Protein AF-A0A4V3RRX5-F1 (afdb_monomer_lite)

pLDDT: mean 71.81, std 8.79, range [48.69, 84.38]

Sequence (105 aa):
MNKEEVLKKARKEGNKEYEKEERGRYSVFLSVVVLIGLQCVLLFLRDHGMDWEATLFGQGVLTVVWCGWPLCQFIRTRNKENLLLVVFGLAAWGIPLLSTFMKGR

Structure (mmCIF, N/CA/C/O backbone):
data_AF-A0A4V3RRX5-F1
#
_entry.id   AF-A0A4V3RRX5-F1
#
loop_
_atom_site.group_PDB
_atom_site.id
_atom_site.type_symbol
_atom_site.label_atom_id
_atom_site.label_alt_id
_atom_site.label_comp_id
_atom_site.label_asym_id
_atom_site.label_entity_id
_atom_site.label_seq_id
_atom_site.pdbx_PDB_ins_code
_atom_site.Cartn_x
_atom_site.Cartn_y
_atom_site.Cartn_z
_atom_site.occupancy
_atom_site.B_iso_or_equiv
_atom_site.auth_seq_id
_atom_site.auth_comp_id
_atom_site.auth_asym_id
_atom_site.auth_atom_id
_atom_site.pdbx_PDB_model_num
ATOM 1 N N . MET A 1 1 ? -31.681 -17.438 17.221 1.00 53.03 1 MET A N 1
ATOM 2 C CA . MET A 1 1 ? -31.849 -16.056 16.725 1.00 53.03 1 MET A CA 1
ATOM 3 C C . MET A 1 1 ? -30.932 -15.893 15.528 1.00 53.03 1 MET A C 1
ATOM 5 O O . MET A 1 1 ? -29.732 -16.100 15.680 1.00 53.03 1 MET A O 1
ATOM 9 N N . ASN A 1 2 ? -31.494 -15.686 14.336 1.00 62.62 2 ASN A N 1
ATOM 10 C CA . ASN A 1 2 ? -30.733 -15.766 13.090 1.00 62.62 2 ASN A CA 1
ATOM 11 C C . ASN A 1 2 ? -29.938 -14.464 12.874 1.00 62.62 2 ASN A C 1
ATOM 13 O O . ASN A 1 2 ? -30.445 -13.380 13.161 1.00 62.62 2 ASN A O 1
ATOM 17 N N . LYS A 1 3 ? -28.687 -14.545 12.403 1.00 59.09 3 LYS A N 1
ATOM 18 C CA . LYS A 1 3 ? -27.760 -13.390 12.319 1.00 59.09 3 LYS A CA 1
ATOM 19 C C . LYS A 1 3 ? -28.349 -12.226 11.502 1.00 59.09 3 LYS A C 1
ATOM 21 O O . LYS A 1 3 ? -28.143 -11.062 11.833 1.00 59.09 3 LYS A O 1
ATOM 26 N N . GLU A 1 4 ? -29.152 -12.551 10.492 1.00 63.03 4 GLU A N 1
ATOM 27 C CA . GLU A 1 4 ? -29.872 -11.595 9.643 1.00 63.03 4 GLU A CA 1
ATOM 28 C C . GLU A 1 4 ? -31.002 -10.839 10.360 1.00 63.03 4 GLU A C 1
ATOM 30 O O . GLU A 1 4 ? -31.277 -9.685 10.030 1.00 63.03 4 GLU A O 1
ATOM 35 N N . GLU A 1 5 ? -31.647 -11.443 11.361 1.00 66.94 5 GLU A N 1
ATOM 36 C CA . GLU A 1 5 ? -32.707 -10.781 12.131 1.00 66.94 5 GLU A CA 1
ATOM 37 C C . GLU A 1 5 ? -32.132 -9.742 13.092 1.00 66.94 5 GLU A C 1
ATOM 39 O O . GLU A 1 5 ? -3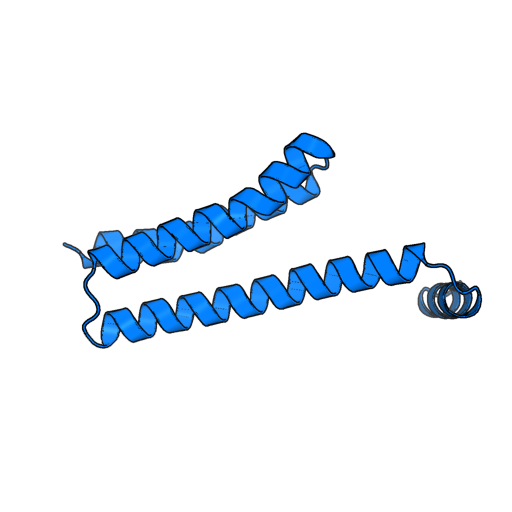2.699 -8.661 13.245 1.00 66.94 5 GLU A O 1
ATOM 44 N N . VAL A 1 6 ? -30.968 -10.033 13.682 1.00 64.81 6 VAL A N 1
ATOM 45 C CA . VAL A 1 6 ? -30.222 -9.083 14.522 1.00 64.81 6 VAL A CA 1
ATOM 46 C C . VAL A 1 6 ? -29.753 -7.891 13.684 1.00 64.81 6 VAL A C 1
ATOM 48 O O . VAL A 1 6 ? -29.929 -6.743 14.089 1.00 64.81 6 VAL A O 1
ATOM 51 N N . LEU A 1 7 ? -29.258 -8.160 12.471 1.00 58.81 7 LEU A N 1
ATOM 52 C CA . LEU A 1 7 ? -28.843 -7.140 11.503 1.00 58.81 7 LEU A CA 1
ATOM 53 C C . LEU A 1 7 ? -30.010 -6.251 11.048 1.00 58.81 7 LEU A C 1
ATOM 55 O O . LEU A 1 7 ? -29.869 -5.028 10.983 1.00 58.81 7 LEU A O 1
ATOM 59 N N . LYS A 1 8 ? -31.189 -6.832 10.784 1.00 66.19 8 LYS A N 1
ATOM 60 C CA . LYS A 1 8 ? -32.394 -6.056 10.443 1.00 66.19 8 LYS A CA 1
ATOM 61 C C . LYS A 1 8 ? -32.874 -5.187 11.603 1.00 66.19 8 LYS A C 1
ATOM 63 O O . LYS A 1 8 ? -33.339 -4.077 11.354 1.00 66.19 8 LYS A O 1
ATOM 68 N N . LYS A 1 9 ? -32.761 -5.661 12.848 1.00 65.62 9 LYS A N 1
ATOM 69 C CA . LYS A 1 9 ? -33.177 -4.911 14.044 1.00 65.62 9 LYS A CA 1
ATOM 70 C C . LYS A 1 9 ? -32.254 -3.717 14.317 1.00 65.62 9 LYS A C 1
ATOM 72 O O . LYS A 1 9 ? -32.747 -2.603 14.449 1.00 65.62 9 LYS A O 1
ATOM 77 N N . ALA A 1 10 ? -30.935 -3.920 14.250 1.00 59.69 10 ALA A N 1
ATOM 78 C CA . ALA A 1 10 ? -29.938 -2.862 14.443 1.00 59.69 10 ALA A CA 1
ATOM 79 C C . ALA A 1 10 ? -30.023 -1.747 13.379 1.00 59.69 10 ALA A C 1
ATOM 81 O O . ALA A 1 10 ? -29.899 -0.565 13.702 1.00 59.69 10 ALA A O 1
ATOM 82 N N . ARG A 1 11 ? -30.306 -2.105 12.115 1.00 61.03 11 ARG A N 1
ATOM 83 C CA . ARG A 1 11 ? -30.524 -1.133 11.026 1.00 61.03 11 ARG A CA 1
ATOM 84 C C . ARG A 1 11 ? -31.810 -0.315 11.226 1.00 61.03 11 ARG A C 1
ATOM 86 O O . ARG A 1 11 ? -31.852 0.852 10.852 1.00 61.03 11 ARG A O 1
ATOM 93 N N . LYS A 1 12 ? -32.847 -0.905 11.836 1.00 61.53 12 LYS A N 1
ATOM 94 C CA . LYS A 1 12 ? -34.129 -0.239 12.141 1.00 61.53 12 LYS A CA 1
ATOM 95 C C . LYS A 1 12 ? -34.035 0.732 13.323 1.00 61.53 12 LYS A C 1
ATOM 97 O O . LYS A 1 12 ? -34.773 1.708 13.353 1.00 61.53 12 LYS A O 1
ATOM 102 N N . GLU A 1 13 ? -33.131 0.473 14.264 1.00 66.44 13 GLU A N 1
ATOM 103 C CA . GLU A 1 13 ? -32.901 1.303 15.457 1.00 66.44 13 GLU A CA 1
ATOM 104 C C . GLU A 1 13 ? -31.994 2.522 15.191 1.00 66.44 13 GLU A C 1
ATOM 106 O O . GLU A 1 13 ? -31.729 3.302 16.102 1.00 66.44 13 GLU A O 1
ATOM 111 N N . GLY A 1 14 ? -31.534 2.732 13.948 1.00 57.03 14 GLY A N 1
ATOM 112 C CA . GLY A 1 14 ? -30.717 3.899 13.588 1.00 57.03 14 GLY A CA 1
ATOM 113 C C . GLY A 1 14 ? -29.368 3.929 14.309 1.00 57.03 14 GLY A C 1
ATOM 114 O O . GLY A 1 14 ? -28.824 5.002 14.582 1.00 57.03 14 GLY A O 1
ATOM 115 N N . ASN A 1 15 ? -28.839 2.754 14.660 1.00 57.84 15 ASN A N 1
ATOM 116 C CA . ASN A 1 15 ? -27.635 2.650 15.462 1.00 57.84 15 ASN A CA 1
ATOM 117 C C . ASN A 1 15 ? -26.401 3.027 14.619 1.00 57.84 15 ASN A C 1
ATOM 119 O O . ASN A 1 15 ? -25.851 2.210 13.878 1.00 57.84 15 ASN A O 1
ATOM 123 N N . LYS A 1 16 ? -25.979 4.296 14.720 1.00 56.66 16 LYS A N 1
ATOM 124 C CA . LYS A 1 16 ? -24.846 4.900 13.985 1.00 56.66 16 LYS A CA 1
ATOM 125 C C . LYS A 1 16 ? -23.521 4.145 14.161 1.00 56.66 16 LYS A C 1
ATOM 127 O O . LYS A 1 16 ? -22.603 4.325 13.362 1.00 56.66 16 LYS A O 1
ATOM 132 N N . GLU A 1 17 ? -23.407 3.323 15.201 1.00 52.75 17 GLU A N 1
ATOM 133 C CA . GLU A 1 17 ? -22.261 2.443 15.440 1.00 52.75 17 GLU A CA 1
ATOM 134 C C . GLU A 1 17 ? -22.139 1.338 14.379 1.00 52.75 17 GLU A C 1
ATOM 136 O O . GLU A 1 17 ? -21.045 1.108 13.866 1.00 52.75 17 GLU A O 1
ATOM 141 N N . TYR A 1 18 ? -23.258 0.746 13.949 1.00 55.25 18 TYR A N 1
ATOM 142 C CA . TYR A 1 18 ? -23.273 -0.306 12.923 1.00 55.25 18 TYR A CA 1
ATOM 143 C C . TYR A 1 18 ? -22.965 0.234 11.522 1.00 55.25 18 TYR A C 1
ATOM 145 O O . TYR A 1 18 ? -22.213 -0.382 10.767 1.00 55.25 18 TYR A O 1
ATOM 153 N N . GLU A 1 19 ? -23.492 1.413 11.175 1.00 58.16 19 GLU A N 1
ATOM 154 C CA . GLU A 1 19 ? -23.160 2.078 9.907 1.00 58.16 19 GLU A CA 1
ATOM 155 C C . GLU A 1 19 ? -21.665 2.413 9.809 1.00 58.16 19 GLU A C 1
ATOM 157 O O . GLU A 1 19 ? -21.078 2.323 8.728 1.00 58.16 19 GLU A O 1
ATOM 162 N N . LYS A 1 20 ? -21.031 2.777 10.934 1.00 57.94 20 LYS A N 1
ATOM 163 C CA . LYS A 1 20 ? -19.583 3.016 10.998 1.00 57.94 20 LYS A CA 1
ATOM 164 C C . LYS A 1 20 ? -18.778 1.733 10.807 1.00 57.94 20 LYS A C 1
ATOM 166 O O . LYS A 1 20 ? -17.765 1.774 10.110 1.00 57.94 20 LYS A O 1
ATOM 171 N N . GLU A 1 21 ? -19.213 0.621 11.392 1.00 59.62 21 GLU A N 1
ATOM 172 C CA . GLU A 1 21 ? -18.513 -0.662 11.291 1.00 59.62 21 GLU A CA 1
ATOM 173 C C . GLU A 1 21 ? -18.597 -1.256 9.872 1.00 59.62 21 GLU A C 1
ATOM 175 O O . GLU A 1 21 ? -17.570 -1.642 9.306 1.00 59.62 21 GLU A O 1
ATOM 180 N N . GLU A 1 22 ? -19.777 -1.235 9.231 1.00 58.06 22 GLU A N 1
ATOM 181 C CA . GLU A 1 22 ? -19.911 -1.634 7.819 1.00 58.06 22 GLU A CA 1
ATOM 182 C C . GLU A 1 22 ? -19.109 -0.704 6.900 1.00 58.06 22 GLU A C 1
ATOM 184 O O . GLU A 1 22 ? -18.327 -1.195 6.083 1.00 58.06 22 GLU A O 1
ATOM 189 N N . ARG A 1 23 ? -19.213 0.629 7.053 1.00 60.12 23 ARG A N 1
ATOM 190 C CA . ARG A 1 23 ? -18.388 1.569 6.266 1.00 60.12 23 ARG A CA 1
ATOM 191 C C . ARG A 1 23 ? -16.898 1.312 6.438 1.00 60.12 23 ARG A C 1
ATOM 193 O O . ARG A 1 23 ? -16.162 1.425 5.462 1.00 60.12 23 ARG A O 1
ATOM 200 N N . GLY A 1 24 ? -16.453 0.972 7.646 1.00 64.06 24 GLY A N 1
ATOM 201 C CA . GLY A 1 24 ? -15.064 0.621 7.923 1.00 64.06 24 GLY A CA 1
ATOM 202 C C . GLY A 1 24 ? -14.613 -0.588 7.107 1.00 64.06 24 GLY A C 1
ATOM 203 O O . GLY A 1 24 ? -13.603 -0.513 6.411 1.00 64.06 24 GLY A O 1
ATOM 204 N N . ARG A 1 25 ? -15.397 -1.672 7.108 1.00 65.81 25 ARG A N 1
ATOM 205 C CA . ARG A 1 25 ? -15.076 -2.897 6.354 1.00 65.81 25 ARG A CA 1
ATOM 206 C C . ARG A 1 25 ? -15.128 -2.686 4.841 1.00 65.81 25 ARG A C 1
ATOM 208 O O . ARG A 1 25 ? -14.216 -3.129 4.147 1.00 65.81 25 ARG A O 1
ATOM 215 N N . TYR A 1 26 ? -16.130 -1.966 4.332 1.00 70.62 26 TYR A N 1
ATOM 216 C CA . TYR A 1 26 ? -16.201 -1.604 2.911 1.00 70.62 26 TYR A CA 1
ATOM 217 C C . TYR A 1 26 ? -15.047 -0.689 2.492 1.00 70.62 26 TYR A C 1
ATOM 219 O O . TYR A 1 26 ? -14.491 -0.877 1.417 1.00 70.62 26 TYR A O 1
ATOM 227 N N . SER A 1 27 ? -14.645 0.260 3.341 1.00 68.25 27 SER A N 1
ATOM 228 C CA . SER A 1 27 ? -13.497 1.135 3.081 1.00 68.25 27 SER A CA 1
ATOM 229 C C . SER A 1 27 ? -12.187 0.346 3.023 1.00 68.25 27 SER A C 1
ATOM 231 O O . SER A 1 27 ? -11.395 0.534 2.100 1.00 68.25 27 SER A O 1
ATOM 233 N N . VAL A 1 28 ? -11.977 -0.604 3.943 1.00 68.88 28 VAL A N 1
ATOM 234 C CA . VAL A 1 28 ? -10.811 -1.507 3.922 1.00 68.88 28 VAL A CA 1
ATOM 235 C C . VAL A 1 28 ? -10.815 -2.375 2.663 1.00 68.88 28 VAL A C 1
ATOM 237 O O . VAL A 1 28 ? -9.797 -2.485 1.991 1.00 68.88 28 VAL A O 1
ATOM 240 N N . PHE A 1 29 ? -11.959 -2.948 2.287 1.00 73.38 29 PHE A N 1
ATOM 241 C CA . PHE A 1 29 ? -12.056 -3.754 1.071 1.00 73.38 29 PHE A CA 1
ATOM 242 C C . PHE A 1 29 ? -11.799 -2.929 -0.198 1.00 73.38 29 PHE A C 1
ATOM 244 O O . PHE A 1 29 ? -10.983 -3.312 -1.033 1.00 73.38 29 PHE A O 1
ATOM 251 N N . LEU A 1 30 ? -12.450 -1.771 -0.331 1.00 76.38 30 LEU A N 1
ATOM 252 C CA . LEU A 1 30 ? -12.286 -0.885 -1.482 1.00 76.38 30 LEU A CA 1
ATOM 253 C C . LEU A 1 30 ? -10.837 -0.413 -1.613 1.00 76.38 30 LEU A C 1
ATOM 255 O O . LEU A 1 30 ? -10.292 -0.381 -2.712 1.00 76.38 30 LEU A O 1
ATOM 259 N N . SER A 1 31 ? -10.198 -0.088 -0.491 1.00 70.38 31 SER A N 1
ATOM 260 C CA . SER A 1 31 ? 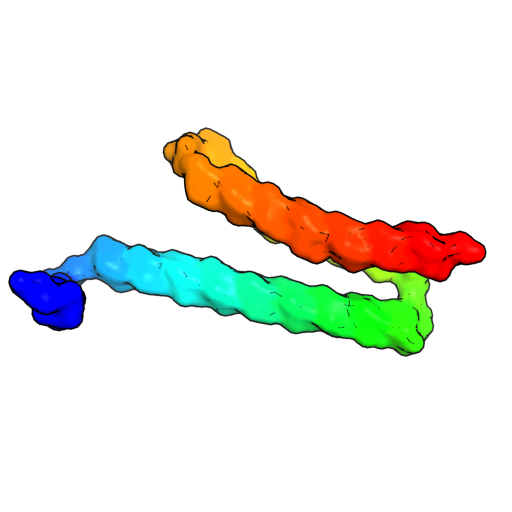-8.803 0.336 -0.484 1.00 70.38 31 SER A CA 1
ATOM 261 C C . SER A 1 31 ? -7.841 -0.795 -0.863 1.00 70.38 31 SER A C 1
ATOM 263 O O . SER A 1 31 ? -6.915 -0.536 -1.626 1.00 70.38 31 SER A O 1
ATOM 265 N N . VAL A 1 32 ? -8.108 -2.050 -0.471 1.00 75.19 32 VAL A N 1
ATOM 266 C CA . VAL A 1 32 ? -7.375 -3.229 -0.981 1.00 75.19 32 VAL A CA 1
ATOM 267 C C . VAL A 1 32 ? -7.528 -3.362 -2.501 1.00 75.19 32 VAL A C 1
ATOM 269 O O . VAL A 1 32 ? -6.532 -3.544 -3.200 1.00 75.19 32 VAL A O 1
ATOM 272 N N . VAL A 1 33 ? -8.749 -3.237 -3.032 1.00 80.88 33 VAL A N 1
ATOM 273 C CA . VAL A 1 33 ? -9.016 -3.339 -4.481 1.00 80.88 33 VAL A CA 1
ATOM 274 C C . VAL A 1 33 ? -8.292 -2.240 -5.262 1.00 80.88 33 VAL A C 1
ATOM 276 O O . VAL A 1 33 ? -7.636 -2.528 -6.264 1.00 80.88 33 VAL A O 1
ATOM 279 N N . VAL A 1 34 ? -8.358 -0.992 -4.789 1.00 81.19 34 VAL A N 1
ATOM 280 C CA . VAL A 1 34 ? -7.643 0.143 -5.395 1.00 81.19 34 VAL A CA 1
ATOM 281 C C . VAL A 1 34 ? -6.132 -0.090 -5.375 1.00 81.19 34 VAL A C 1
ATOM 283 O O . VAL A 1 34 ? -5.460 0.203 -6.362 1.00 81.19 34 VAL A O 1
ATOM 286 N N . LEU A 1 35 ? -5.594 -0.666 -4.296 1.00 74.69 35 LEU A N 1
ATOM 287 C CA . LEU A 1 35 ? -4.168 -0.969 -4.189 1.00 74.69 35 LEU A CA 1
ATOM 288 C C . LEU A 1 35 ? -3.706 -1.992 -5.224 1.00 74.69 35 LEU A C 1
ATOM 290 O O . LEU A 1 35 ? -2.676 -1.799 -5.866 1.00 74.69 35 LEU A O 1
ATOM 294 N N . ILE A 1 36 ? -4.471 -3.076 -5.381 1.00 80.44 36 ILE A N 1
ATOM 295 C CA . ILE A 1 36 ? -4.193 -4.112 -6.379 1.00 80.44 36 ILE A CA 1
ATOM 296 C C . ILE A 1 36 ? -4.233 -3.487 -7.778 1.00 80.44 36 ILE A C 1
ATOM 298 O O . ILE A 1 36 ? -3.328 -3.719 -8.576 1.00 80.44 36 ILE A O 1
ATOM 302 N N . GLY A 1 37 ? -5.219 -2.625 -8.046 1.00 82.88 37 GLY A N 1
ATOM 303 C CA . GLY A 1 37 ? -5.310 -1.877 -9.299 1.00 82.88 37 GLY A CA 1
ATOM 304 C C . GLY A 1 37 ? -4.080 -1.002 -9.564 1.00 82.88 37 GLY A C 1
ATOM 305 O O . GLY A 1 37 ? -3.477 -1.104 -10.630 1.00 82.88 37 GLY A O 1
ATOM 306 N N . LEU A 1 38 ? -3.656 -0.192 -8.588 1.00 81.69 38 LEU A N 1
ATOM 307 C CA . LEU A 1 38 ? -2.463 0.661 -8.696 1.00 81.69 38 LEU A CA 1
ATOM 308 C C . LEU A 1 38 ? -1.183 -0.154 -8.916 1.00 81.69 38 LEU A C 1
ATOM 310 O O . LEU A 1 38 ? -0.314 0.259 -9.681 1.00 81.69 38 LEU A O 1
ATOM 314 N N . GLN A 1 39 ? -1.080 -1.330 -8.299 1.00 76.19 39 GLN A N 1
ATOM 315 C CA . GLN A 1 39 ? 0.034 -2.248 -8.522 1.00 76.19 39 GLN A CA 1
ATOM 316 C C . GLN A 1 39 ? 0.057 -2.815 -9.940 1.00 76.19 39 GLN A C 1
ATOM 318 O O . GLN A 1 39 ? 1.109 -2.826 -10.578 1.00 76.19 39 GLN A O 1
ATOM 323 N N . CYS A 1 40 ? -1.091 -3.242 -10.466 1.00 80.31 40 CYS A N 1
ATOM 324 C CA . CYS A 1 40 ? -1.191 -3.674 -11.857 1.00 80.31 40 CYS A CA 1
ATOM 325 C 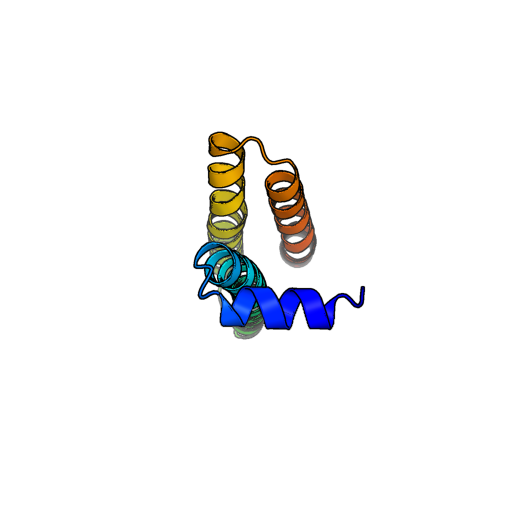C . CYS A 1 40 ? -0.799 -2.550 -12.823 1.00 80.31 40 CYS A C 1
ATOM 327 O O . CYS A 1 40 ? -0.098 -2.811 -13.795 1.00 80.31 40 CYS A O 1
ATOM 329 N N . VAL A 1 41 ? -1.188 -1.303 -12.533 1.00 84.38 41 VAL A N 1
ATOM 330 C CA . VAL A 1 41 ? -0.795 -0.131 -13.332 1.00 84.38 41 VAL A CA 1
ATOM 331 C C . VAL A 1 41 ? 0.715 0.101 -13.275 1.00 84.38 41 VAL A C 1
ATOM 333 O O . VAL A 1 41 ? 1.327 0.302 -14.318 1.00 84.38 41 VAL A O 1
ATOM 336 N N . LEU A 1 42 ? 1.345 0.023 -12.098 1.00 79.56 42 LEU A N 1
ATOM 337 C CA . LEU A 1 42 ? 2.801 0.163 -11.974 1.00 79.56 42 LEU A CA 1
ATOM 338 C C . LEU A 1 42 ? 3.564 -0.926 -12.733 1.00 79.56 42 LEU A C 1
ATOM 340 O O . LEU A 1 42 ? 4.556 -0.627 -13.393 1.00 79.56 42 LEU A O 1
ATOM 344 N N . LEU A 1 43 ? 3.096 -2.176 -12.673 1.00 76.62 43 LEU A N 1
ATOM 345 C CA . LEU A 1 43 ? 3.684 -3.280 -13.436 1.00 76.62 43 LEU A CA 1
ATOM 346 C C . LEU A 1 43 ? 3.476 -3.102 -14.946 1.00 76.62 43 LEU A C 1
ATOM 348 O O . LEU A 1 43 ? 4.402 -3.326 -15.719 1.00 76.62 43 LEU A O 1
ATOM 352 N N . PHE A 1 44 ? 2.299 -2.641 -15.366 1.00 82.44 44 PHE A N 1
ATOM 353 C CA . PHE A 1 44 ? 2.016 -2.336 -16.765 1.00 82.44 44 PHE A CA 1
ATOM 354 C C . PHE A 1 44 ? 2.908 -1.208 -17.299 1.00 82.44 44 PHE A C 1
ATOM 356 O O . PHE A 1 44 ? 3.479 -1.338 -18.380 1.00 82.44 44 PHE A O 1
ATOM 363 N N . LEU A 1 45 ? 3.066 -0.121 -16.535 1.00 82.38 45 LEU A N 1
ATOM 364 C CA . LEU A 1 45 ? 3.938 1.003 -16.888 1.00 82.38 45 LEU A CA 1
ATOM 365 C C . LEU A 1 45 ? 5.405 0.577 -16.961 1.00 82.38 45 LEU A C 1
ATOM 367 O O . LEU A 1 45 ? 6.111 0.981 -17.883 1.00 82.38 45 LEU A O 1
ATOM 371 N N . ARG A 1 46 ? 5.850 -0.280 -16.036 1.00 75.25 46 ARG A N 1
ATOM 372 C CA . ARG A 1 46 ? 7.179 -0.898 -16.084 1.00 75.25 46 ARG A CA 1
ATOM 373 C C . ARG A 1 46 ? 7.396 -1.650 -17.398 1.00 75.25 46 ARG A C 1
ATOM 375 O O . ARG A 1 46 ? 8.421 -1.455 -18.041 1.00 75.25 46 ARG A O 1
ATOM 382 N N . ASP A 1 47 ? 6.439 -2.478 -17.811 1.00 78.75 47 ASP A N 1
ATOM 383 C CA . ASP A 1 47 ? 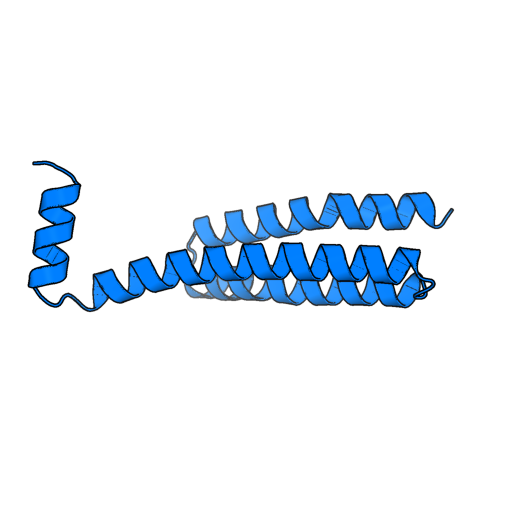6.548 -3.228 -19.069 1.00 78.75 47 ASP A CA 1
ATOM 384 C C . ASP A 1 47 ? 6.481 -2.317 -20.316 1.00 78.75 47 ASP A C 1
ATOM 386 O O . ASP A 1 47 ? 6.940 -2.712 -21.385 1.00 78.75 47 ASP A O 1
ATOM 390 N N . HIS A 1 48 ? 5.982 -1.081 -20.183 1.00 82.69 48 HIS A N 1
ATOM 391 C CA . HIS A 1 48 ? 5.914 -0.070 -21.250 1.00 82.69 48 HIS A CA 1
ATOM 392 C C . HIS A 1 48 ? 7.066 0.950 -21.222 1.00 82.69 48 HIS A C 1
ATOM 394 O O . HIS A 1 48 ? 6.979 1.998 -21.862 1.00 82.69 48 HIS A O 1
ATOM 400 N N . GLY A 1 49 ? 8.162 0.645 -20.521 1.00 79.06 49 GLY A N 1
ATOM 401 C CA . GLY A 1 49 ? 9.392 1.441 -20.566 1.00 79.06 49 GLY A CA 1
ATOM 402 C C . GLY A 1 49 ? 9.539 2.472 -19.449 1.00 79.06 49 GLY A C 1
ATOM 403 O O . GLY A 1 49 ? 10.399 3.342 -19.546 1.00 79.06 49 GLY A O 1
ATOM 404 N N . MET A 1 50 ? 8.733 2.390 -18.387 1.00 80.75 50 MET A N 1
ATOM 405 C CA . MET A 1 50 ? 8.999 3.157 -17.172 1.00 80.75 50 MET A CA 1
ATOM 406 C C . MET A 1 50 ? 10.274 2.642 -16.498 1.00 80.75 50 MET A C 1
ATOM 408 O O . MET A 1 50 ? 10.431 1.435 -16.292 1.00 80.75 50 MET A O 1
ATOM 412 N N . ASP A 1 51 ? 11.159 3.567 -16.121 1.00 82.19 51 ASP A N 1
ATOM 413 C CA . ASP A 1 51 ? 12.426 3.230 -15.484 1.00 82.19 51 ASP A CA 1
ATOM 4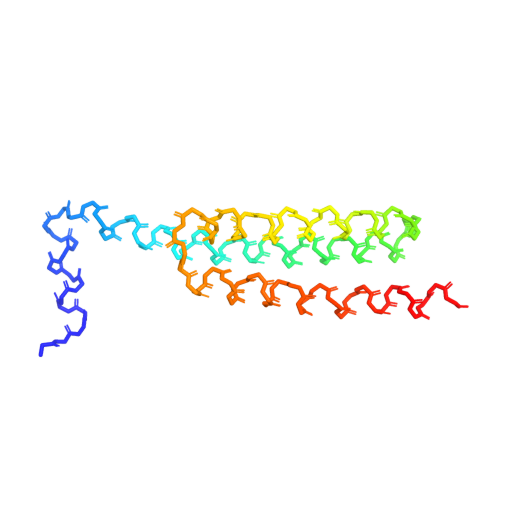14 C C . ASP A 1 51 ? 12.231 2.377 -14.230 1.00 82.19 51 ASP A C 1
ATOM 416 O O . ASP A 1 51 ? 11.281 2.519 -13.443 1.00 82.19 51 ASP A O 1
ATOM 420 N N . TRP A 1 52 ? 13.182 1.470 -14.029 1.00 75.50 52 TRP A N 1
ATOM 421 C CA . TRP A 1 52 ? 13.147 0.526 -12.921 1.00 75.50 52 TRP A CA 1
ATOM 422 C C . TRP A 1 52 ? 13.139 1.253 -11.562 1.00 75.50 52 TRP A C 1
ATOM 424 O O . TRP A 1 52 ? 12.422 0.848 -10.645 1.00 75.50 52 TRP A O 1
ATOM 434 N N . GLU A 1 53 ? 13.868 2.370 -11.463 1.00 79.31 53 GLU A N 1
ATOM 435 C CA . GLU A 1 53 ? 13.965 3.210 -10.266 1.00 79.31 53 GLU A CA 1
ATOM 436 C C . GLU A 1 53 ? 12.619 3.850 -9.927 1.00 79.31 53 GLU A C 1
ATOM 438 O O . GLU A 1 53 ? 12.193 3.834 -8.773 1.00 79.31 53 GLU A O 1
ATOM 443 N N . ALA A 1 54 ? 11.902 4.337 -10.945 1.00 79.06 54 ALA A N 1
ATOM 444 C CA . ALA A 1 54 ? 10.566 4.900 -10.791 1.00 79.06 54 ALA A CA 1
ATOM 445 C C . ALA A 1 54 ? 9.555 3.831 -10.351 1.00 79.06 54 ALA A C 1
ATOM 447 O O . ALA A 1 54 ? 8.692 4.096 -9.512 1.00 79.06 54 ALA A O 1
ATOM 448 N N . THR A 1 55 ? 9.699 2.600 -10.850 1.00 79.56 55 THR A N 1
ATOM 449 C CA . THR A 1 55 ? 8.854 1.473 -10.434 1.00 79.56 55 THR A CA 1
ATOM 450 C C . THR A 1 55 ? 9.100 1.095 -8.975 1.00 79.56 55 THR A C 1
ATOM 452 O O . THR A 1 55 ? 8.144 0.948 -8.212 1.00 79.56 55 THR A O 1
ATOM 455 N N . LEU A 1 56 ? 10.364 0.978 -8.557 1.00 77.25 56 LEU A N 1
ATOM 456 C CA . LEU A 1 56 ? 10.717 0.723 -7.159 1.00 77.25 56 LEU A CA 1
ATOM 457 C C . LEU A 1 56 ? 10.254 1.841 -6.233 1.00 77.25 56 LEU A C 1
ATOM 459 O O . LEU A 1 56 ? 9.716 1.565 -5.162 1.00 77.25 56 LEU A O 1
ATOM 463 N N . PHE A 1 57 ? 10.460 3.093 -6.638 1.00 82.25 57 PHE A N 1
ATOM 464 C CA . PHE A 1 57 ? 10.041 4.248 -5.862 1.00 82.25 57 PHE A CA 1
ATOM 465 C C . PHE A 1 57 ? 8.520 4.258 -5.692 1.00 82.25 57 PHE A C 1
ATOM 467 O O . PHE A 1 57 ? 8.031 4.359 -4.568 1.00 82.25 57 PHE A O 1
ATOM 474 N N . GLY A 1 58 ? 7.766 4.044 -6.775 1.00 81.31 58 GLY A N 1
ATOM 475 C CA . GLY A 1 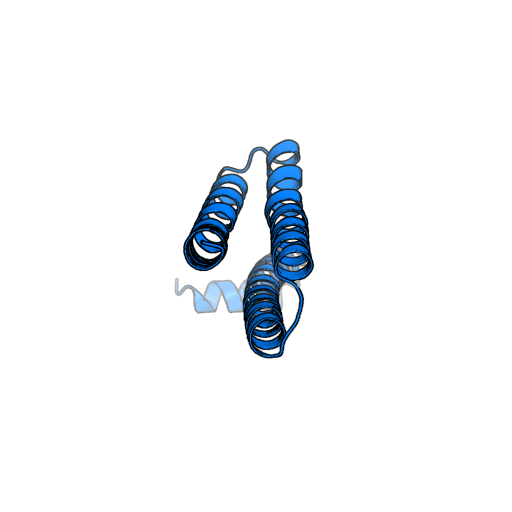58 ? 6.309 3.915 -6.730 1.00 81.31 58 GLY A CA 1
ATOM 476 C C . GLY A 1 58 ? 5.851 2.784 -5.808 1.00 81.31 58 GLY A C 1
ATOM 477 O O . GLY A 1 58 ? 4.962 2.984 -4.977 1.00 81.31 58 GLY A O 1
ATOM 478 N N . GLN A 1 59 ? 6.505 1.620 -5.884 1.00 78.75 59 GLN A N 1
ATOM 479 C CA . GLN A 1 59 ? 6.202 0.495 -5.003 1.00 78.75 59 GLN A CA 1
ATOM 480 C C . GLN A 1 59 ? 6.524 0.794 -3.529 1.00 78.75 59 GLN A C 1
ATOM 482 O O . GLN A 1 59 ? 5.732 0.476 -2.639 1.00 78.75 59 GLN A O 1
ATOM 487 N N . GLY A 1 60 ? 7.652 1.448 -3.255 1.00 79.50 60 GLY A N 1
ATOM 488 C CA . GLY A 1 60 ? 8.046 1.862 -1.910 1.00 79.50 60 GLY A CA 1
ATOM 489 C C . GLY A 1 60 ? 7.062 2.861 -1.303 1.00 79.50 60 GLY A C 1
ATOM 490 O O . GLY A 1 60 ? 6.597 2.659 -0.182 1.00 79.50 60 GLY A O 1
ATOM 491 N N . VAL A 1 61 ? 6.673 3.891 -2.060 1.00 82.69 61 VAL A N 1
ATOM 492 C CA . VAL A 1 61 ? 5.695 4.900 -1.620 1.00 82.69 61 VAL A CA 1
ATOM 493 C C . VAL A 1 61 ? 4.354 4.249 -1.288 1.00 82.69 61 VAL A C 1
ATOM 495 O O . VAL A 1 61 ? 3.807 4.485 -0.210 1.00 82.69 61 VAL A O 1
ATOM 498 N N . LEU A 1 62 ? 3.839 3.383 -2.163 1.00 80.94 62 LEU A N 1
ATOM 499 C CA . LEU A 1 62 ? 2.585 2.676 -1.905 1.00 80.94 62 LEU A CA 1
ATOM 500 C C . LEU A 1 62 ? 2.675 1.745 -0.690 1.00 80.94 62 LEU A C 1
ATOM 502 O O . LEU A 1 62 ? 1.730 1.696 0.096 1.00 80.94 62 LEU A O 1
ATOM 506 N N . THR A 1 63 ? 3.804 1.061 -0.489 1.00 80.06 63 THR A N 1
ATOM 507 C CA . THR A 1 63 ? 4.029 0.230 0.706 1.00 80.06 63 THR A CA 1
ATOM 508 C C . THR A 1 63 ? 3.983 1.080 1.974 1.00 80.06 63 THR A C 1
ATOM 510 O O . THR A 1 63 ? 3.314 0.716 2.937 1.00 80.06 63 THR A O 1
ATOM 513 N N . VAL A 1 64 ? 4.654 2.236 1.984 1.00 81.12 64 VAL A N 1
ATOM 514 C CA . VAL A 1 64 ? 4.693 3.136 3.146 1.00 81.12 64 VAL A CA 1
ATOM 515 C C . VAL A 1 64 ? 3.311 3.698 3.456 1.00 81.12 64 VAL A C 1
ATOM 517 O O . VAL A 1 64 ? 2.906 3.697 4.615 1.00 81.12 64 VAL A O 1
ATOM 520 N N . VAL A 1 65 ? 2.558 4.131 2.445 1.00 80.38 65 VAL A N 1
ATOM 521 C CA . VAL A 1 65 ? 1.187 4.627 2.638 1.00 80.38 65 VAL A CA 1
ATOM 522 C C . VAL A 1 65 ? 0.284 3.511 3.170 1.00 80.38 65 VAL A C 1
ATOM 524 O O . VAL A 1 65 ? -0.493 3.725 4.104 1.00 80.38 65 VAL A O 1
ATOM 527 N N . TRP A 1 66 ? 0.425 2.303 2.621 1.00 75.44 66 TRP A N 1
ATOM 528 C CA . TRP A 1 66 ? -0.436 1.175 2.949 1.00 75.44 66 TRP A CA 1
ATOM 529 C C . TRP A 1 66 ? -0.145 0.537 4.300 1.00 75.44 66 TRP A C 1
ATOM 531 O O . TRP A 1 66 ? -1.070 0.179 5.020 1.00 75.44 66 TRP A O 1
ATOM 541 N N . CYS A 1 67 ? 1.125 0.411 4.673 1.00 78.12 67 CYS A N 1
ATOM 542 C CA . CYS A 1 67 ? 1.522 -0.074 5.987 1.00 78.12 67 CYS A CA 1
ATOM 543 C C . CYS A 1 67 ? 1.420 1.036 7.040 1.00 78.12 67 CYS A C 1
ATOM 545 O O . CYS A 1 67 ? 1.088 0.751 8.187 1.00 78.12 67 CYS A O 1
ATOM 547 N N . GLY A 1 68 ? 1.650 2.297 6.668 1.00 78.44 68 GLY A N 1
ATOM 548 C CA . GLY A 1 68 ? 1.663 3.439 7.581 1.00 78.44 68 GLY A CA 1
ATOM 549 C C . GLY A 1 68 ? 0.314 3.701 8.240 1.00 78.44 68 GLY A C 1
ATOM 550 O O . GLY A 1 68 ? 0.256 3.885 9.452 1.00 78.44 68 GLY A O 1
ATOM 551 N N . TRP A 1 69 ? -0.788 3.646 7.487 1.00 75.88 69 TRP A N 1
ATOM 552 C CA . TRP A 1 69 ? -2.131 3.848 8.042 1.00 75.88 69 TRP A CA 1
ATOM 553 C C . TRP A 1 69 ? -2.526 2.822 9.129 1.00 75.88 69 TRP A C 1
ATOM 555 O O . TRP A 1 69 ? -2.834 3.237 10.254 1.00 75.88 69 TRP A O 1
ATOM 565 N N . PRO A 1 70 ? -2.497 1.497 8.869 1.00 75.44 70 PRO A N 1
ATOM 566 C CA . PRO A 1 70 ? -2.790 0.490 9.882 1.00 75.44 70 PRO A CA 1
ATOM 567 C C . PRO A 1 70 ? -1.735 0.464 10.994 1.00 75.44 70 PRO A C 1
ATOM 569 O O . PRO A 1 70 ? -2.092 0.205 12.140 1.00 75.44 70 PRO A O 1
ATOM 572 N N . LEU A 1 71 ? -0.471 0.813 10.725 1.00 79.12 71 LEU A N 1
ATOM 573 C CA . LEU A 1 71 ? 0.550 0.942 11.769 1.00 79.12 71 LEU A CA 1
ATOM 574 C C . LEU A 1 71 ? 0.260 2.124 12.712 1.00 79.12 71 LEU A C 1
ATOM 576 O O . LEU A 1 71 ? 0.315 1.966 13.930 1.00 79.12 71 LEU A O 1
ATOM 580 N N . CYS A 1 72 ? -0.129 3.289 12.185 1.00 79.62 72 CYS A N 1
ATOM 581 C CA . CYS A 1 72 ? -0.572 4.430 12.992 1.00 79.62 72 CYS A CA 1
ATOM 582 C C . CYS A 1 72 ? -1.823 4.089 13.813 1.00 79.62 72 CYS A C 1
ATOM 584 O O . CYS A 1 72 ? -1.907 4.428 14.997 1.00 79.62 72 CYS A O 1
ATOM 586 N N . GLN A 1 73 ? -2.781 3.376 13.216 1.00 74.69 73 GLN A N 1
ATOM 587 C CA . GLN A 1 73 ? -3.955 2.876 13.932 1.00 74.69 73 GLN A CA 1
ATOM 588 C C . GLN A 1 73 ? -3.577 1.869 15.020 1.00 74.69 73 GLN A C 1
ATOM 590 O O . GLN A 1 73 ? -4.116 1.943 16.124 1.00 74.69 73 GLN A O 1
ATOM 595 N N . PHE A 1 74 ? -2.627 0.969 14.759 1.00 78.38 74 PHE A N 1
ATOM 596 C CA . PHE A 1 74 ? -2.098 0.031 15.744 1.00 78.38 74 PHE A CA 1
ATOM 597 C C . PHE A 1 74 ? -1.456 0.758 16.929 1.00 78.38 74 PHE A C 1
ATOM 599 O O . PHE A 1 74 ? -1.772 0.443 18.073 1.00 78.38 74 PHE A O 1
ATOM 606 N N . ILE A 1 75 ? -0.618 1.768 16.681 1.00 82.44 75 ILE A N 1
ATOM 607 C CA . ILE A 1 75 ? 0.023 2.558 17.745 1.00 82.44 75 ILE A CA 1
ATOM 608 C C . ILE A 1 75 ? -1.032 3.227 18.637 1.00 82.44 75 ILE A C 1
ATOM 610 O O . ILE A 1 75 ? -0.877 3.260 19.857 1.00 82.44 75 ILE A O 1
ATOM 614 N N . ARG A 1 76 ? -2.129 3.709 18.042 1.00 77.75 76 ARG A N 1
ATOM 615 C CA . ARG A 1 76 ? -3.191 4.429 18.756 1.00 77.75 76 ARG A CA 1
ATOM 616 C C . ARG A 1 76 ? -4.181 3.523 19.495 1.00 77.75 76 ARG A C 1
ATOM 618 O O . ARG A 1 76 ? -4.667 3.907 20.551 1.00 77.75 76 ARG A O 1
ATOM 625 N N . THR A 1 77 ? -4.504 2.351 18.949 1.00 76.19 77 THR A N 1
ATOM 626 C CA . THR A 1 77 ? -5.568 1.464 19.474 1.00 76.19 77 THR A CA 1
ATOM 627 C C . THR A 1 77 ? -5.046 0.178 20.111 1.00 76.19 77 THR A C 1
ATOM 629 O O . THR A 1 77 ? -5.804 -0.510 20.785 1.00 76.19 77 THR A O 1
ATOM 632 N N . ARG A 1 78 ? -3.770 -0.175 19.891 1.00 77.44 78 ARG A N 1
ATOM 633 C CA . ARG A 1 78 ? -3.150 -1.465 20.259 1.00 77.44 78 ARG A CA 1
ATOM 634 C C . ARG A 1 78 ? -3.914 -2.696 19.733 1.00 77.44 78 ARG A C 1
ATOM 636 O O . ARG A 1 78 ? -3.666 -3.809 20.195 1.00 77.44 78 ARG A O 1
ATOM 643 N N . ASN A 1 79 ? -4.810 -2.530 18.751 1.00 75.62 79 ASN A N 1
ATOM 644 C CA . ASN A 1 79 ? -5.583 -3.633 18.180 1.00 75.62 79 ASN A CA 1
ATOM 645 C C . ASN A 1 79 ? -4.693 -4.518 17.289 1.00 75.62 79 ASN A C 1
ATOM 647 O O . ASN A 1 79 ? -4.195 -4.070 16.258 1.00 75.62 79 ASN A O 1
ATOM 651 N N . LYS A 1 80 ? -4.539 -5.794 17.657 1.00 74.06 80 LYS A N 1
ATOM 652 C CA . LYS A 1 80 ? -3.725 -6.791 16.938 1.00 74.06 80 LYS A CA 1
ATOM 653 C C . LYS A 1 80 ? -4.180 -7.039 15.495 1.00 74.06 80 LYS A C 1
ATOM 655 O O . LYS A 1 80 ? -3.356 -7.413 14.667 1.00 74.06 80 LYS A O 1
ATOM 660 N N . GLU A 1 81 ? -5.445 -6.793 15.170 1.00 73.25 81 GLU A N 1
ATOM 661 C CA . GLU A 1 81 ? -5.961 -6.908 13.799 1.00 73.25 81 GLU A CA 1
ATOM 662 C C . GLU A 1 81 ? -5.271 -5.922 12.847 1.00 73.25 81 GLU A C 1
ATOM 664 O O . GLU A 1 81 ? -4.940 -6.269 11.715 1.00 73.25 81 GLU A O 1
ATOM 669 N N . ASN A 1 82 ? -4.944 -4.721 13.334 1.00 73.19 82 ASN A N 1
ATOM 670 C CA . ASN A 1 82 ? -4.193 -3.736 12.557 1.00 73.19 82 ASN A CA 1
ATOM 671 C C . ASN A 1 82 ? -2.752 -4.194 12.296 1.00 73.19 82 ASN A C 1
ATOM 673 O O . ASN A 1 82 ? -2.201 -3.917 11.235 1.00 73.19 82 ASN A O 1
ATOM 677 N N . LEU A 1 83 ? -2.152 -4.945 13.226 1.00 75.06 83 LEU A N 1
ATOM 678 C CA . LEU A 1 83 ? -0.828 -5.538 13.035 1.00 75.06 83 LEU A CA 1
ATOM 679 C C . LEU A 1 83 ? -0.858 -6.622 11.947 1.00 75.06 83 LEU A C 1
ATOM 681 O O . LEU A 1 83 ? 0.030 -6.674 11.101 1.00 75.06 83 LEU A O 1
ATOM 685 N N . LEU A 1 84 ? -1.904 -7.454 11.934 1.00 76.44 84 LEU A N 1
ATOM 686 C CA . LEU A 1 84 ? -2.121 -8.455 10.885 1.00 76.44 84 LEU A CA 1
ATOM 687 C C . LEU A 1 84 ? -2.257 -7.805 9.504 1.00 76.44 84 LEU A C 1
ATOM 689 O O . LEU A 1 84 ? -1.659 -8.297 8.551 1.00 76.44 84 LEU A O 1
ATOM 693 N N . LEU A 1 85 ? -2.966 -6.677 9.403 1.00 75.94 85 LEU A N 1
ATOM 694 C CA . LEU A 1 85 ? -3.073 -5.909 8.157 1.00 75.94 85 LEU A CA 1
ATOM 695 C C . LEU A 1 85 ? -1.717 -5.365 7.686 1.00 75.94 85 LEU A C 1
ATOM 697 O O . LEU A 1 85 ? -1.425 -5.420 6.493 1.00 75.94 85 LEU A O 1
ATOM 701 N N . VAL A 1 86 ? -0.866 -4.897 8.606 1.00 77.75 86 VAL A N 1
ATOM 702 C CA . VAL A 1 86 ? 0.506 -4.466 8.279 1.00 77.75 86 VAL A CA 1
ATOM 703 C C . VAL A 1 86 ? 1.330 -5.633 7.734 1.00 77.75 86 VAL A C 1
ATOM 705 O O . VAL A 1 86 ? 1.987 -5.477 6.707 1.00 77.75 86 VAL A O 1
ATOM 708 N N . VAL A 1 87 ? 1.282 -6.800 8.385 1.00 78.00 87 VAL A N 1
ATOM 709 C CA . VAL A 1 87 ? 2.036 -7.994 7.964 1.00 78.00 87 VAL A CA 1
ATOM 710 C C . VAL A 1 87 ? 1.548 -8.507 6.610 1.00 78.00 87 VAL A C 1
ATOM 712 O O . VAL A 1 87 ? 2.368 -8.797 5.743 1.00 78.00 87 VAL A O 1
ATOM 715 N N . PHE A 1 88 ? 0.231 -8.568 6.392 1.00 75.88 88 PHE A N 1
ATOM 716 C CA . PHE A 1 88 ? -0.340 -8.934 5.093 1.00 75.88 88 PHE A CA 1
ATOM 717 C C . PHE A 1 88 ? 0.037 -7.940 3.999 1.00 75.88 88 PHE A C 1
ATOM 719 O O . PHE A 1 88 ? 0.368 -8.360 2.894 1.00 75.88 88 PHE A O 1
ATOM 726 N N . GLY A 1 89 ? 0.036 -6.641 4.317 1.00 74.00 89 GLY A N 1
ATOM 727 C CA . GLY A 1 89 ? 0.582 -5.610 3.444 1.00 74.00 89 GLY A CA 1
ATOM 728 C C . GLY A 1 89 ? 2.020 -5.950 3.067 1.00 74.00 89 GLY A C 1
ATOM 729 O O . GLY A 1 89 ? 2.297 -6.242 1.910 1.00 74.00 89 GLY A O 1
ATOM 730 N N . LEU A 1 90 ? 2.927 -6.013 4.039 1.00 75.88 90 LEU A N 1
ATOM 731 C CA . LEU A 1 90 ? 4.344 -6.297 3.789 1.00 75.88 90 LEU A CA 1
ATOM 732 C C . LEU A 1 90 ? 4.570 -7.590 2.988 1.00 75.88 90 LEU A C 1
ATOM 734 O O . LEU A 1 90 ? 5.397 -7.599 2.081 1.00 75.88 90 LEU A O 1
ATOM 738 N N . ALA A 1 91 ? 3.816 -8.658 3.262 1.00 74.06 91 ALA A N 1
ATOM 739 C CA . ALA A 1 91 ? 3.908 -9.914 2.519 1.00 74.06 91 ALA A CA 1
ATOM 740 C C . ALA A 1 91 ? 3.436 -9.778 1.059 1.00 74.06 91 ALA A C 1
ATOM 742 O O . ALA A 1 91 ? 4.104 -10.269 0.148 1.00 74.06 91 ALA A O 1
ATOM 743 N N . ALA A 1 92 ? 2.327 -9.072 0.821 1.00 72.19 92 ALA A N 1
ATOM 744 C CA . ALA A 1 92 ? 1.825 -8.791 -0.525 1.00 72.19 92 ALA A CA 1
ATOM 745 C C . ALA A 1 92 ? 2.778 -7.893 -1.329 1.00 72.19 92 ALA A C 1
ATOM 747 O O . ALA A 1 92 ? 2.845 -8.006 -2.550 1.00 72.19 92 ALA A O 1
ATOM 748 N N . TRP A 1 93 ? 3.536 -7.034 -0.647 1.00 69.25 93 TRP A N 1
ATOM 749 C CA . TRP A 1 93 ? 4.538 -6.148 -1.241 1.00 69.25 93 TRP A CA 1
ATOM 750 C C . TRP A 1 93 ? 5.900 -6.825 -1.441 1.00 69.25 93 TRP A C 1
ATOM 752 O O . TRP A 1 93 ? 6.620 -6.486 -2.381 1.00 69.25 93 TRP A O 1
ATOM 762 N N . GLY A 1 94 ? 6.231 -7.831 -0.629 1.00 67.12 94 GLY A N 1
ATOM 763 C CA . GLY A 1 94 ? 7.472 -8.594 -0.740 1.00 67.12 94 GLY A CA 1
ATOM 764 C C . GLY A 1 94 ? 7.603 -9.358 -2.060 1.00 67.12 94 GLY A C 1
ATOM 765 O O . GLY A 1 94 ? 8.689 -9.390 -2.630 1.00 67.12 94 GLY A O 1
ATOM 766 N N . ILE A 1 95 ? 6.511 -9.923 -2.590 1.00 68.25 95 ILE A N 1
ATOM 767 C CA . ILE A 1 95 ? 6.546 -10.730 -3.826 1.00 68.25 95 ILE A CA 1
ATOM 768 C C . ILE A 1 95 ? 6.839 -9.865 -5.072 1.00 68.25 95 ILE A C 1
ATOM 770 O O . ILE A 1 95 ? 7.767 -10.202 -5.814 1.00 68.25 95 ILE A O 1
ATOM 774 N N . PRO A 1 96 ? 6.137 -8.734 -5.308 1.00 66.38 96 PRO A N 1
ATOM 775 C CA . PRO A 1 96 ? 6.476 -7.815 -6.390 1.00 66.38 96 PRO A CA 1
ATOM 776 C C . PRO A 1 96 ? 7.879 -7.230 -6.238 1.00 66.38 96 PRO A C 1
ATOM 778 O O . PRO A 1 96 ? 8.620 -7.233 -7.213 1.00 66.38 96 PRO A O 1
ATOM 781 N N . LEU A 1 97 ? 8.279 -6.797 -5.034 1.00 67.12 97 LEU A N 1
ATOM 782 C CA . LEU A 1 97 ? 9.619 -6.251 -4.788 1.00 67.12 97 LEU A CA 1
ATOM 783 C C . LEU A 1 97 ? 10.713 -7.274 -5.113 1.00 67.12 97 LEU A C 1
ATOM 785 O O . LEU A 1 97 ? 11.653 -6.943 -5.831 1.00 67.12 97 LEU A O 1
ATOM 789 N N . LEU A 1 98 ? 10.573 -8.524 -4.661 1.00 67.25 98 LEU A N 1
ATOM 790 C CA . LEU A 1 98 ? 11.513 -9.605 -4.981 1.00 67.25 98 LEU A CA 1
ATOM 791 C C . LEU A 1 98 ? 11.587 -9.872 -6.489 1.00 67.25 98 LEU A C 1
ATOM 793 O O . LEU A 1 98 ? 12.679 -10.037 -7.025 1.00 67.25 98 LEU A O 1
ATOM 797 N N . SER A 1 99 ? 10.452 -9.866 -7.193 1.00 64.25 99 SER A N 1
ATOM 798 C CA . SER A 1 99 ? 10.428 -9.992 -8.656 1.00 64.25 99 SER A CA 1
ATOM 799 C C . SER A 1 99 ? 11.136 -8.821 -9.350 1.00 64.25 99 SER A C 1
ATOM 801 O O . SER A 1 99 ? 11.887 -9.025 -10.307 1.00 64.25 99 SER A O 1
ATOM 803 N N . THR A 1 100 ? 10.945 -7.594 -8.861 1.00 63.91 100 THR A N 1
ATOM 804 C CA . THR A 1 100 ? 11.628 -6.399 -9.372 1.00 63.91 100 THR A CA 1
ATOM 805 C C . THR A 1 100 ? 13.138 -6.467 -9.121 1.00 63.91 100 THR A C 1
ATOM 807 O O . THR A 1 100 ? 13.902 -6.213 -10.047 1.00 63.91 100 THR A O 1
ATOM 810 N N . PHE A 1 101 ? 13.578 -6.911 -7.938 1.00 63.44 101 PHE A N 1
ATOM 811 C CA . PHE A 1 101 ? 14.997 -7.116 -7.615 1.00 63.44 101 PHE A CA 1
ATOM 812 C C . PHE A 1 101 ? 15.649 -8.242 -8.430 1.00 63.44 101 PHE A C 1
ATOM 814 O O . PHE A 1 101 ? 16.793 -8.099 -8.852 1.00 63.44 101 PHE A O 1
ATOM 821 N N . MET A 1 102 ? 14.948 -9.355 -8.674 1.00 65.31 102 MET A N 1
ATOM 822 C CA . MET A 1 102 ? 15.505 -10.480 -9.439 1.00 65.31 102 MET A CA 1
ATOM 823 C C . MET A 1 102 ? 15.617 -10.198 -10.940 1.00 65.31 102 MET A C 1
ATOM 825 O O . MET A 1 102 ? 16.506 -10.743 -11.580 1.00 65.31 102 MET A O 1
ATOM 829 N N . LYS A 1 103 ? 14.737 -9.361 -11.501 1.00 60.44 103 LYS A N 1
ATOM 830 C CA . LYS A 1 103 ? 14.707 -9.024 -12.937 1.00 60.44 103 LYS A CA 1
ATOM 831 C C . LYS A 1 103 ? 15.512 -7.756 -13.282 1.00 60.44 103 LYS A C 1
ATOM 833 O O . LYS A 1 103 ? 15.574 -7.383 -14.445 1.00 60.44 103 LYS A O 1
ATOM 838 N N . GLY A 1 104 ? 16.078 -7.080 -12.276 1.00 53.25 104 GLY A N 1
ATOM 839 C CA . GLY A 1 104 ? 17.053 -5.990 -12.431 1.00 53.25 104 GLY A CA 1
ATOM 840 C C . GLY A 1 104 ? 18.519 -6.457 -12.480 1.00 53.25 104 GLY A C 1
ATOM 841 O O . GLY A 1 104 ? 19.411 -5.616 -12.552 1.00 53.25 104 GLY A O 1
ATOM 842 N N . ARG A 1 105 ? 18.764 -7.773 -12.411 1.00 48.69 105 ARG A N 1
ATOM 843 C CA . ARG A 1 105 ? 20.022 -8.431 -12.805 1.00 48.69 105 ARG A CA 1
ATOM 844 C C . ARG A 1 105 ? 19.887 -8.977 -14.217 1.00 48.69 105 ARG A C 1
ATOM 846 O O . ARG A 1 105 ? 20.926 -8.998 -14.907 1.00 48.69 105 ARG A O 1
#

Foldseek 3Di:
DDPVVVVVVCVVVVPVVVVVVVVVVVVVVVVVVVLVVQLVVLVVVVVVDDDLVVSVVSLVVSLCVQLVVLVVVCVVPVDVVSVVSNVVSVVVSVVVVVVSVVVVD

Secondary structure (DSSP, 8-state):
--HHHHHHHHHHTT-HHHHHHHHHHHHHHHHHHHHHHHHHHHHHHHHTT--HHHHHHHHHHHHHHHHHHHHHHHHHH--HHHHHHHHHHHHHHHHHHHHHHHHT-

Radius of gyration: 18.59 Å; chains: 1; bounding box: 54×21×42 Å